Protein AF-A0A415EKB6-F1 (afdb_monomer_lite)

Foldseek 3Di:
DDPLLVVLLVLLQVVLVVCVVPVVPVDVVVLVCLVPDDDDDDDDDDDDVDDLVVLLVVLQSVLLVPADPLLNQLCCLQHNDPHRDDLVVSCVVVVHDSVVSVVSPVVSSNSSSVSSCVSSVD

Radius of gyration: 14.69 Å; chains: 1; bounding box: 34×28×42 Å

Structure (mmCIF, N/CA/C/O backbone):
data_AF-A0A415EKB6-F1
#
_entry.id   AF-A0A415EKB6-F1
#
loop_
_atom_site.group_PDB
_atom_site.id
_atom_site.type_symbol
_atom_site.label_atom_id
_atom_site.label_alt_id
_atom_site.label_comp_id
_atom_site.label_asym_id
_atom_site.label_entity_id
_atom_site.label_seq_id
_atom_site.pdbx_PDB_ins_code
_atom_site.Cartn_x
_atom_site.Cartn_y
_atom_site.Cartn_z
_atom_site.occupancy
_atom_site.B_iso_or_equiv
_atom_site.auth_seq_id
_atom_site.auth_comp_id
_atom_site.auth_asym_id
_atom_site.auth_atom_id
_atom_site.pdbx_PDB_model_num
ATOM 1 N N . MET A 1 1 ? 7.240 10.044 11.625 1.00 57.16 1 MET A N 1
ATOM 2 C CA . MET A 1 1 ? 7.098 9.184 10.424 1.00 57.16 1 MET A CA 1
ATOM 3 C C . MET A 1 1 ? 8.455 8.569 10.137 1.00 57.16 1 MET A C 1
ATOM 5 O O . MET A 1 1 ? 9.406 9.328 9.995 1.00 57.16 1 MET A O 1
ATOM 9 N N . THR A 1 2 ? 8.566 7.240 10.143 1.00 74.38 2 THR A N 1
ATOM 10 C CA . THR A 1 2 ? 9.854 6.543 9.982 1.00 74.38 2 THR A CA 1
ATOM 11 C C . THR A 1 2 ? 10.424 6.731 8.564 1.00 74.38 2 THR A C 1
ATOM 13 O O . THR A 1 2 ? 9.644 6.939 7.626 1.00 74.38 2 THR A O 1
ATOM 16 N N . PRO A 1 3 ? 11.758 6.666 8.377 1.00 78.44 3 PRO A N 1
ATOM 17 C CA . PRO A 1 3 ? 12.399 6.856 7.069 1.00 78.44 3 PRO A CA 1
ATOM 18 C C . PRO A 1 3 ? 11.849 5.926 5.977 1.00 78.44 3 PRO A C 1
ATOM 20 O O . PRO A 1 3 ? 11.564 6.378 4.872 1.00 78.44 3 PRO A O 1
ATOM 23 N N . LEU A 1 4 ? 11.584 4.663 6.323 1.00 76.81 4 LEU A N 1
ATOM 24 C CA . LEU A 1 4 ? 11.042 3.652 5.407 1.00 76.81 4 LEU A CA 1
ATOM 25 C C . LEU A 1 4 ? 9.648 4.024 4.880 1.00 76.81 4 LEU A C 1
ATOM 27 O O . LEU A 1 4 ? 9.383 3.955 3.686 1.00 76.81 4 LEU A O 1
ATOM 31 N N . ILE A 1 5 ? 8.752 4.499 5.750 1.00 78.44 5 ILE A N 1
ATOM 32 C CA . ILE A 1 5 ? 7.398 4.901 5.334 1.00 78.44 5 ILE A CA 1
ATOM 33 C C . ILE A 1 5 ? 7.456 6.117 4.394 1.00 78.44 5 ILE A C 1
ATOM 35 O O . ILE A 1 5 ? 6.655 6.232 3.465 1.00 78.44 5 ILE A O 1
ATOM 39 N N . ARG A 1 6 ? 8.415 7.028 4.610 1.00 79.69 6 ARG A N 1
ATOM 40 C CA . ARG A 1 6 ? 8.631 8.182 3.726 1.00 79.69 6 ARG A CA 1
ATOM 41 C C . ARG A 1 6 ? 9.098 7.743 2.338 1.00 79.69 6 ARG A C 1
ATOM 43 O O . ARG A 1 6 ? 8.622 8.282 1.344 1.00 79.69 6 ARG A O 1
ATOM 50 N N . GLU A 1 7 ? 10.000 6.775 2.272 1.00 81.75 7 GLU A N 1
ATOM 51 C CA . GLU A 1 7 ? 10.515 6.246 1.011 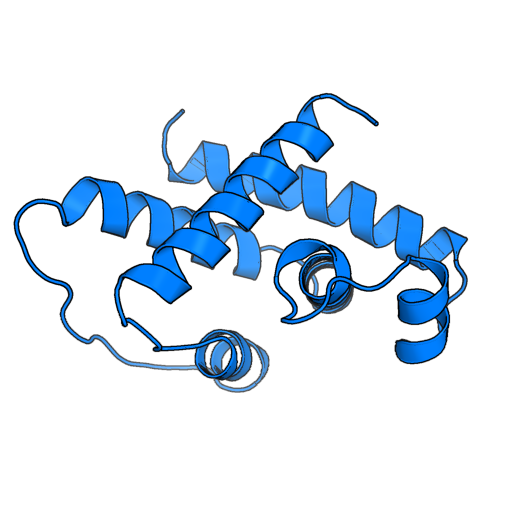1.00 81.75 7 GLU A CA 1
ATOM 52 C C . GLU A 1 7 ? 9.429 5.494 0.226 1.00 81.75 7 GLU A C 1
ATOM 54 O O . GLU A 1 7 ? 9.211 5.798 -0.945 1.00 81.75 7 GLU A O 1
ATOM 59 N N . ALA A 1 8 ? 8.652 4.629 0.892 1.00 76.00 8 ALA A N 1
ATOM 60 C CA . ALA A 1 8 ? 7.493 3.955 0.296 1.00 76.00 8 ALA A CA 1
ATOM 61 C C . ALA A 1 8 ? 6.501 4.958 -0.317 1.00 76.00 8 ALA A C 1
ATOM 63 O O . ALA A 1 8 ? 6.086 4.822 -1.469 1.00 76.00 8 ALA A O 1
ATOM 64 N N . LYS A 1 9 ? 6.175 6.022 0.433 1.00 81.75 9 LYS A N 1
ATOM 65 C CA . LYS A 1 9 ? 5.333 7.124 -0.052 1.00 81.75 9 LYS A CA 1
ATOM 66 C C . LYS A 1 9 ? 5.906 7.750 -1.325 1.00 81.75 9 LYS A C 1
ATOM 68 O O . LYS A 1 9 ? 5.147 8.014 -2.252 1.00 81.75 9 LYS A O 1
ATOM 73 N N . ASN A 1 10 ? 7.209 8.022 -1.370 1.00 79.38 10 ASN A N 1
ATOM 74 C CA . ASN A 1 10 ? 7.835 8.656 -2.531 1.00 79.38 10 ASN A CA 1
ATOM 75 C C . ASN A 1 10 ? 7.732 7.772 -3.780 1.00 79.38 10 ASN A C 1
ATOM 77 O O . ASN A 1 10 ? 7.348 8.273 -4.836 1.00 79.38 10 ASN A O 1
ATOM 81 N N . VAL A 1 11 ? 7.998 6.467 -3.647 1.00 80.88 11 VAL A N 1
ATOM 82 C CA . VAL A 1 11 ? 7.863 5.494 -4.746 1.00 80.88 11 VAL A CA 1
ATOM 83 C C . VAL A 1 11 ? 6.427 5.479 -5.281 1.00 80.88 11 VAL A C 1
ATOM 85 O O . VAL A 1 11 ? 6.208 5.685 -6.475 1.00 80.88 11 VAL A O 1
ATOM 88 N N . LEU A 1 12 ? 5.435 5.344 -4.395 1.00 80.31 12 LEU A N 1
ATOM 89 C CA . LEU A 1 12 ? 4.014 5.296 -4.765 1.00 80.31 12 LEU A CA 1
ATOM 90 C C . LEU A 1 12 ? 3.518 6.601 -5.412 1.00 80.31 12 LEU A C 1
ATOM 92 O O . LEU A 1 12 ? 2.782 6.577 -6.399 1.00 80.31 12 LEU A O 1
ATOM 96 N N . MET A 1 13 ? 3.937 7.757 -4.890 1.00 77.50 13 MET A N 1
ATOM 97 C CA . MET A 1 13 ? 3.563 9.062 -5.448 1.00 77.50 13 MET A CA 1
ATOM 98 C C . MET A 1 13 ? 4.190 9.305 -6.824 1.00 77.50 13 MET A C 1
ATOM 100 O O . MET A 1 13 ? 3.542 9.891 -7.694 1.00 77.50 13 MET A O 1
ATOM 104 N N . ASN A 1 14 ? 5.429 8.856 -7.034 1.00 70.75 14 ASN A N 1
ATOM 105 C CA . ASN A 1 14 ? 6.094 8.949 -8.330 1.00 70.75 14 ASN A CA 1
ATOM 106 C C . ASN A 1 14 ? 5.422 8.042 -9.361 1.00 70.75 14 ASN A C 1
ATOM 108 O O . ASN A 1 14 ? 5.132 8.504 -10.462 1.00 70.75 14 ASN A O 1
ATOM 112 N N . TYR A 1 15 ? 5.078 6.810 -8.983 1.00 74.06 15 TYR A N 1
ATOM 113 C CA . TYR A 1 15 ? 4.312 5.899 -9.834 1.00 74.06 15 TYR A CA 1
ATOM 114 C C . TYR A 1 15 ? 2.977 6.501 -10.270 1.00 74.06 15 TYR A C 1
ATOM 116 O O . TYR A 1 15 ? 2.682 6.575 -11.460 1.00 74.06 15 TYR A O 1
ATOM 124 N N . ARG A 1 16 ? 2.210 7.053 -9.325 1.00 71.69 16 ARG A N 1
ATOM 125 C CA . ARG A 1 16 ? 0.949 7.740 -9.625 1.00 71.69 16 ARG A CA 1
ATOM 126 C C . ARG A 1 16 ? 1.121 8.905 -10.610 1.00 71.69 16 ARG A C 1
ATOM 128 O O . ARG A 1 16 ? 0.249 9.138 -11.444 1.00 71.69 16 ARG A O 1
ATOM 135 N N . ARG A 1 17 ? 2.211 9.674 -10.501 1.00 65.25 17 ARG A N 1
ATOM 136 C CA . ARG A 1 17 ? 2.524 10.776 -11.430 1.00 65.25 17 ARG A CA 1
ATOM 137 C C . ARG A 1 17 ? 2.890 10.253 -12.819 1.00 65.25 17 ARG A C 1
ATOM 139 O O . ARG A 1 17 ? 2.358 10.762 -13.799 1.00 65.25 17 ARG A O 1
ATOM 146 N N . LEU A 1 18 ? 3.738 9.230 -12.889 1.00 60.72 18 LEU A N 1
ATOM 147 C CA . LEU A 1 18 ? 4.138 8.567 -14.133 1.00 60.72 18 LEU A CA 1
ATOM 148 C C . LEU A 1 18 ? 2.929 7.985 -14.878 1.00 60.72 18 LEU A C 1
ATOM 150 O O . LEU A 1 18 ? 2.771 8.245 -16.069 1.00 60.72 18 LEU A O 1
ATOM 154 N N . ALA A 1 19 ? 2.034 7.293 -14.169 1.00 62.56 19 ALA A N 1
ATOM 155 C CA . ALA A 1 19 ? 0.806 6.734 -14.736 1.00 62.56 19 ALA A CA 1
ATOM 156 C C . ALA A 1 19 ? -0.114 7.814 -15.338 1.00 62.56 19 ALA A C 1
ATOM 158 O O . ALA A 1 19 ? -0.730 7.609 -16.377 1.00 62.56 19 ALA A O 1
ATOM 159 N N . ARG A 1 20 ? -0.176 9.004 -14.723 1.00 61.47 20 ARG A N 1
ATOM 160 C CA . ARG A 1 20 ? -0.962 10.137 -15.245 1.00 61.47 20 ARG A CA 1
ATOM 161 C C . ARG A 1 20 ? -0.346 10.783 -16.484 1.00 61.47 20 ARG A C 1
ATOM 163 O O . ARG A 1 20 ? -1.078 11.159 -17.387 1.00 61.47 20 ARG A O 1
ATOM 170 N N . LEU A 1 21 ? 0.974 10.966 -16.493 1.00 47.19 21 LEU A N 1
ATOM 171 C CA . LEU A 1 21 ? 1.682 11.688 -17.557 1.00 47.19 21 LEU A CA 1
ATOM 172 C C . LEU A 1 21 ? 1.790 10.886 -18.852 1.00 47.19 21 LEU A C 1
ATOM 174 O O . LEU A 1 21 ? 1.794 11.464 -19.931 1.00 47.19 21 LEU A O 1
ATOM 178 N N . THR A 1 22 ? 1.910 9.567 -18.743 1.00 49.91 22 THR A N 1
ATOM 179 C CA . THR A 1 22 ? 2.192 8.710 -19.899 1.00 49.91 22 THR A CA 1
ATOM 180 C C . THR A 1 22 ? 0.951 8.343 -20.698 1.00 49.91 22 THR A C 1
ATOM 182 O O . THR A 1 22 ? 1.089 7.742 -21.756 1.00 49.91 22 THR A O 1
ATOM 185 N N . GLY A 1 23 ? -0.258 8.653 -20.214 1.00 45.22 23 GLY A N 1
ATOM 186 C CA . GLY A 1 23 ? -1.486 8.188 -20.863 1.00 45.22 23 GLY A CA 1
ATOM 187 C C . GLY A 1 23 ? -1.580 6.660 -20.954 1.00 45.22 23 GLY A C 1
ATOM 188 O O . GLY A 1 23 ? -2.540 6.155 -21.524 1.00 45.22 23 GLY A O 1
ATOM 189 N N . CYS A 1 24 ? -0.641 5.922 -20.340 1.00 48.19 24 CYS A N 1
ATOM 190 C CA . CYS A 1 24 ? -0.765 4.521 -19.967 1.00 48.19 24 CYS A CA 1
ATOM 191 C C . CYS A 1 24 ? -1.779 4.442 -18.822 1.00 48.19 24 CYS A C 1
ATOM 193 O O . CYS A 1 24 ? -1.479 4.036 -17.703 1.00 48.19 24 CYS A O 1
ATOM 195 N N . SER A 1 25 ? -2.992 4.903 -19.120 1.00 43.53 25 SER A N 1
ATOM 196 C CA . SER A 1 25 ? -4.204 4.847 -18.321 1.00 43.53 25 SER A CA 1
ATOM 197 C C . SER A 1 25 ? -4.784 3.434 -18.335 1.00 43.53 25 SER A C 1
ATOM 199 O O . SER A 1 25 ? -5.996 3.257 -18.396 1.00 43.53 25 SER A O 1
ATOM 201 N N . TYR A 1 26 ? -3.894 2.451 -18.298 1.00 45.47 26 TYR A N 1
ATOM 202 C CA . TYR A 1 26 ? -4.151 1.071 -17.949 1.00 45.47 26 TYR A CA 1
ATOM 203 C C . TYR A 1 26 ? -3.789 0.970 -16.465 1.00 45.47 26 TYR A C 1
ATOM 205 O O . TYR A 1 26 ? -2.772 1.483 -15.994 1.00 45.47 26 TYR A O 1
ATOM 213 N N . SER A 1 27 ? -4.823 0.660 -15.703 1.00 46.00 27 SER A N 1
ATOM 214 C CA . SER A 1 27 ? -5.429 1.589 -14.752 1.00 46.00 27 SER A CA 1
ATOM 215 C C . SER A 1 27 ? -5.554 0.934 -13.384 1.00 46.00 27 SER A C 1
ATOM 217 O O . SER A 1 27 ? -5.311 -0.257 -13.215 1.00 46.00 27 SER A O 1
ATOM 219 N N . LEU A 1 28 ? -5.980 1.688 -12.376 1.00 42.66 28 LEU A N 1
ATOM 220 C CA . LEU A 1 28 ? -6.38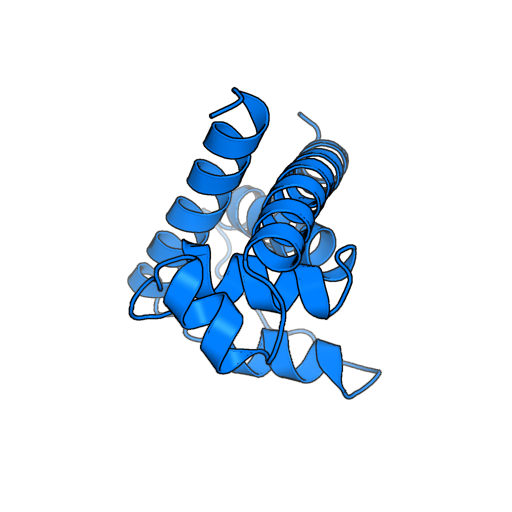9 1.076 -11.115 1.00 42.66 28 LEU A CA 1
ATOM 221 C C . LEU A 1 28 ? -7.419 -0.058 -11.304 1.00 42.66 28 LEU A C 1
ATOM 223 O O . LEU A 1 28 ? -7.396 -0.969 -10.488 1.00 42.66 28 LEU A O 1
ATOM 227 N N . ASP A 1 29 ? -8.206 -0.089 -12.391 1.00 39.81 29 ASP A N 1
ATOM 228 C CA . ASP A 1 29 ? -9.110 -1.209 -12.712 1.00 39.81 29 ASP A CA 1
ATOM 229 C C . ASP A 1 29 ? -8.375 -2.515 -13.095 1.00 39.81 29 ASP A C 1
ATOM 231 O O . ASP A 1 29 ? -8.903 -3.607 -12.899 1.00 39.81 29 ASP A O 1
ATOM 235 N N . GLU A 1 30 ? -7.125 -2.460 -13.565 1.00 42.62 30 GLU A N 1
ATOM 236 C CA . GLU A 1 30 ? -6.294 -3.660 -13.789 1.00 42.62 30 GLU A CA 1
ATOM 237 C C . GLU A 1 30 ? -5.582 -4.118 -12.517 1.00 42.62 30 GLU A C 1
ATOM 239 O O . GLU A 1 30 ? -5.414 -5.315 -12.289 1.00 42.62 30 GLU A O 1
ATOM 244 N N . ILE A 1 31 ? -5.245 -3.174 -11.634 1.00 45.34 31 ILE A N 1
ATOM 245 C CA . ILE A 1 31 ? -4.856 -3.488 -10.254 1.00 45.34 31 ILE A CA 1
ATOM 246 C C . ILE A 1 31 ? -6.039 -4.152 -9.510 1.00 45.34 31 ILE A C 1
ATOM 248 O O . ILE A 1 31 ? -5.808 -5.015 -8.665 1.00 45.34 31 ILE A O 1
ATOM 252 N N . TYR A 1 32 ? -7.287 -3.827 -9.878 1.00 37.62 32 TYR A N 1
ATOM 253 C CA . TYR A 1 32 ? -8.523 -4.482 -9.419 1.00 37.62 32 TYR A CA 1
ATOM 254 C C . TYR A 1 32 ? -8.783 -5.868 -10.051 1.00 37.62 32 TYR A C 1
ATOM 256 O O . TYR A 1 32 ? -9.305 -6.745 -9.365 1.00 37.62 32 TYR A O 1
ATOM 264 N N . ARG A 1 33 ? -8.381 -6.141 -11.304 1.00 39.34 33 ARG A N 1
ATOM 265 C CA . ARG A 1 33 ? -8.502 -7.498 -11.895 1.00 39.34 33 ARG A CA 1
ATOM 266 C C . ARG A 1 33 ? -7.652 -8.550 -11.173 1.00 39.34 33 ARG A C 1
ATOM 268 O O . ARG A 1 33 ? -8.091 -9.680 -10.994 1.00 39.34 33 ARG A O 1
ATOM 275 N N . VAL A 1 34 ? -6.479 -8.165 -10.671 1.00 38.16 34 VAL A N 1
ATOM 276 C CA . VAL A 1 34 ? -5.588 -9.049 -9.891 1.00 38.16 34 VAL A CA 1
ATOM 277 C C . VAL A 1 34 ? -6.149 -9.393 -8.499 1.00 38.16 34 VAL A C 1
ATOM 279 O O . VAL A 1 34 ? -5.706 -10.360 -7.881 1.00 38.16 34 VAL A O 1
ATOM 282 N N . THR A 1 35 ? -7.138 -8.648 -7.996 1.00 40.81 35 THR A N 1
ATOM 283 C CA . THR A 1 35 ? -7.798 -8.964 -6.719 1.00 40.81 35 THR A CA 1
ATOM 284 C C . THR A 1 35 ? -8.968 -9.946 -6.827 1.00 40.81 35 THR A C 1
ATOM 286 O O . THR A 1 35 ? -9.377 -10.446 -5.782 1.00 40.81 35 THR A O 1
ATOM 289 N N . GLU A 1 36 ? -9.464 -10.286 -8.027 1.00 30.95 36 GLU A N 1
ATOM 290 C CA . GLU A 1 36 ? -10.580 -11.244 -8.173 1.00 30.95 36 GLU A CA 1
ATOM 291 C C . GLU A 1 36 ? -10.404 -12.347 -9.231 1.00 30.95 36 GLU A C 1
ATOM 293 O O . GLU A 1 36 ? -11.002 -13.405 -9.049 1.00 30.95 36 GLU A O 1
ATOM 298 N N . GLU A 1 37 ? -9.556 -12.222 -10.262 1.00 31.34 37 GLU A N 1
ATOM 299 C CA . GLU A 1 37 ? -9.436 -13.283 -11.276 1.00 31.34 37 GLU A CA 1
ATOM 300 C C . GLU A 1 37 ? -7.984 -13.633 -11.620 1.00 31.34 37 GLU A C 1
ATOM 302 O O . GLU A 1 37 ? -7.199 -12.866 -12.174 1.00 31.34 37 GLU A O 1
ATOM 307 N N . SER A 1 38 ? -7.641 -14.873 -11.283 1.00 38.81 38 SER A N 1
ATOM 308 C CA . SER A 1 38 ? -6.582 -15.657 -11.901 1.00 38.81 38 SER A CA 1
ATOM 309 C C . SER A 1 38 ? -6.528 -15.484 -13.435 1.00 38.81 38 SER A C 1
ATOM 311 O O . SER A 1 38 ? -7.562 -15.599 -14.084 1.00 38.81 38 SER A O 1
ATOM 313 N N . PHE A 1 39 ? -5.307 -15.367 -13.981 1.00 35.03 39 PHE A N 1
ATOM 314 C CA . PHE A 1 39 ? -4.895 -15.513 -15.397 1.00 35.03 39 PHE A CA 1
ATOM 315 C C . PHE A 1 39 ? -5.012 -14.316 -16.388 1.00 35.03 39 PHE A C 1
ATOM 317 O O . PHE A 1 39 ? -6.091 -13.856 -16.728 1.00 35.03 39 PHE A O 1
ATOM 324 N N . MET A 1 40 ? -3.842 -13.996 -16.988 1.00 35.69 40 MET A N 1
ATOM 325 C CA . MET A 1 40 ? -3.578 -13.520 -18.374 1.00 35.69 40 MET A CA 1
ATOM 326 C C . MET A 1 40 ? -3.833 -12.039 -18.748 1.00 35.69 40 MET A C 1
ATOM 328 O O . MET A 1 40 ? -4.967 -11.592 -18.841 1.00 35.69 40 MET A O 1
ATOM 332 N N . SER A 1 41 ? -2.787 -11.300 -19.155 1.00 32.28 41 SER A N 1
ATOM 333 C CA . SER A 1 41 ? -2.367 -11.145 -20.573 1.00 32.28 41 SER A CA 1
ATOM 334 C C . SER A 1 41 ? -1.307 -10.035 -20.748 1.00 32.28 41 SER A C 1
ATOM 336 O O . SER A 1 41 ? -1.300 -9.049 -20.014 1.00 32.28 41 SER A O 1
ATOM 338 N N . GLU A 1 42 ? -0.403 -10.224 -21.713 1.00 43.31 42 GLU A N 1
ATOM 339 C CA . GLU A 1 42 ? 0.668 -9.301 -22.114 1.00 43.31 42 GLU A CA 1
ATOM 340 C C . GLU A 1 42 ? 0.155 -8.223 -23.084 1.00 43.31 42 GLU A C 1
ATOM 342 O O . GLU A 1 42 ? -0.477 -8.549 -24.088 1.00 43.31 42 GLU A O 1
ATOM 347 N N . ALA A 1 43 ? 0.507 -6.952 -22.854 1.00 33.66 43 ALA A N 1
ATOM 348 C CA . ALA A 1 43 ? 0.448 -5.922 -23.894 1.00 33.66 43 ALA A CA 1
ATOM 349 C C . ALA A 1 43 ? 1.493 -4.802 -23.684 1.00 33.66 43 ALA A C 1
ATOM 351 O O . ALA A 1 43 ? 1.391 -3.970 -22.790 1.00 33.66 43 ALA A O 1
ATOM 352 N N . THR A 1 44 ? 2.501 -4.839 -24.557 1.00 36.62 44 THR A N 1
ATOM 353 C CA . THR A 1 44 ? 3.274 -3.763 -25.218 1.00 36.62 44 THR A CA 1
ATOM 354 C C . THR A 1 44 ? 3.462 -2.395 -24.526 1.00 36.62 44 THR A C 1
ATOM 356 O O . THR A 1 44 ? 2.542 -1.584 -24.460 1.00 36.62 44 THR A O 1
ATOM 359 N N . VAL A 1 45 ? 4.717 -2.068 -24.166 1.00 39.94 45 VAL A N 1
ATOM 360 C CA . VAL A 1 45 ? 5.176 -0.744 -23.672 1.00 39.94 45 VAL A CA 1
ATOM 361 C C . VAL A 1 45 ? 6.281 -0.171 -24.601 1.00 39.94 45 VAL A C 1
ATOM 363 O O . VAL A 1 45 ? 7.097 -0.953 -25.095 1.00 39.94 45 VAL A O 1
ATOM 366 N N . PRO A 1 46 ? 6.353 1.158 -24.871 1.00 34.78 46 PRO A N 1
ATOM 367 C CA . PRO A 1 46 ? 7.301 1.763 -25.827 1.00 34.78 46 PRO A CA 1
ATOM 368 C C . PRO A 1 46 ? 8.788 1.633 -25.435 1.00 34.78 46 PRO A C 1
ATOM 370 O O . PRO A 1 46 ? 9.164 1.777 -24.273 1.00 34.78 46 PRO A O 1
ATOM 373 N N . GLN A 1 47 ? 9.651 1.418 -26.433 1.00 43.00 47 GLN A N 1
ATOM 374 C CA . GLN A 1 47 ? 10.902 0.653 -26.296 1.00 43.00 47 GLN A CA 1
ATOM 375 C C . GLN A 1 47 ? 12.221 1.378 -25.935 1.00 43.00 47 GLN A C 1
ATOM 377 O O . GLN A 1 47 ? 13.220 0.683 -25.831 1.00 43.00 47 GLN A O 1
ATOM 382 N N . PHE A 1 48 ? 12.315 2.694 -25.687 1.00 36.88 48 PHE A N 1
ATOM 383 C CA . PHE A 1 48 ? 13.658 3.316 -25.486 1.00 36.88 48 PHE A CA 1
ATOM 384 C C . PHE A 1 48 ? 13.875 4.182 -24.228 1.00 36.88 48 PHE A C 1
ATOM 386 O O . PHE A 1 48 ? 15.014 4.475 -23.882 1.00 36.88 48 PHE A O 1
ATOM 393 N N . ALA A 1 49 ? 12.826 4.467 -23.451 1.00 46.50 49 ALA A N 1
ATOM 394 C CA . ALA A 1 49 ? 12.921 4.774 -22.008 1.00 46.50 49 ALA A CA 1
ATOM 395 C C . ALA A 1 49 ? 12.426 3.579 -21.155 1.00 46.50 49 ALA A C 1
ATOM 397 O O . ALA A 1 49 ? 12.169 3.696 -19.954 1.00 46.50 49 ALA A O 1
ATOM 398 N N . GLY A 1 50 ? 12.229 2.444 -21.837 1.00 50.69 50 GLY A N 1
ATOM 399 C CA . GLY A 1 50 ? 11.263 1.408 -21.503 1.00 50.69 50 GLY A CA 1
ATOM 400 C C . GLY A 1 50 ? 11.729 0.426 -20.446 1.00 50.69 50 GLY A C 1
ATOM 401 O O . GLY A 1 50 ? 10.936 0.100 -19.586 1.00 50.69 50 GLY A O 1
ATOM 402 N N . GLU A 1 51 ? 12.988 -0.010 -20.430 1.00 56.03 51 GLU A N 1
ATOM 403 C CA . GLU A 1 51 ? 13.374 -1.148 -19.581 1.00 56.03 51 GLU A CA 1
ATOM 404 C C . GLU A 1 51 ? 13.473 -0.791 -18.090 1.00 56.03 51 GLU A C 1
ATOM 406 O O . GLU A 1 51 ? 12.880 -1.464 -17.254 1.00 56.03 51 GLU A O 1
ATOM 411 N N . HIS A 1 52 ? 14.135 0.315 -17.728 1.00 59.91 52 HIS A N 1
ATOM 412 C CA . HIS A 1 52 ? 14.162 0.780 -16.333 1.00 59.91 52 HIS A CA 1
ATOM 413 C C . HIS A 1 52 ? 12.777 1.201 -15.833 1.00 59.91 52 HIS A C 1
ATOM 415 O O . HIS A 1 52 ? 12.422 0.929 -14.685 1.00 59.91 52 HIS A O 1
ATO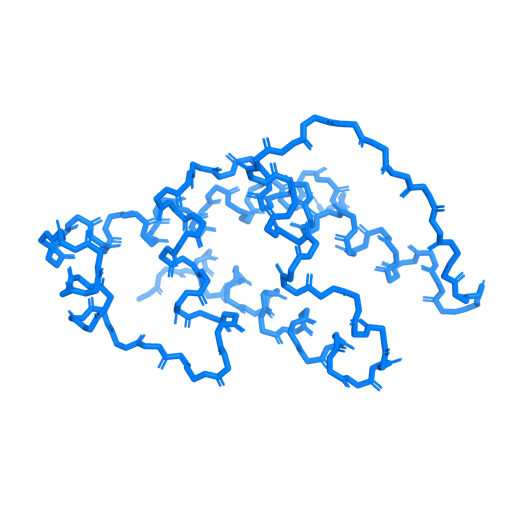M 421 N N . CYS A 1 53 ? 11.986 1.844 -16.696 1.00 61.78 53 CYS A N 1
ATOM 422 C CA . CYS A 1 53 ? 10.617 2.226 -16.371 1.00 61.78 53 CYS A CA 1
ATOM 423 C C . CYS A 1 53 ? 9.739 0.982 -16.161 1.00 61.78 53 CYS A C 1
ATOM 425 O O . CYS A 1 53 ? 9.063 0.884 -15.140 1.00 61.78 53 CYS A O 1
ATOM 427 N N . LEU A 1 54 ? 9.824 0.002 -17.063 1.00 67.75 54 LEU A N 1
ATOM 428 C CA . LEU A 1 54 ? 9.103 -1.268 -17.002 1.00 67.75 54 LEU A CA 1
ATOM 429 C C . LEU A 1 54 ? 9.527 -2.085 -15.781 1.00 67.75 54 LEU A C 1
ATOM 431 O O . LEU A 1 54 ? 8.671 -2.545 -15.037 1.00 67.75 54 LEU A O 1
ATOM 435 N N . ASN A 1 55 ? 10.824 -2.195 -15.496 1.00 69.69 55 ASN A N 1
ATOM 436 C CA . ASN A 1 55 ? 11.328 -2.888 -14.308 1.00 69.69 55 ASN A CA 1
ATOM 437 C C . ASN A 1 55 ? 10.855 -2.217 -13.013 1.00 69.69 55 ASN A C 1
ATOM 439 O O . ASN A 1 55 ? 10.491 -2.901 -12.058 1.00 69.69 55 ASN A O 1
ATOM 443 N N . CYS A 1 56 ? 10.808 -0.882 -12.977 1.00 70.31 56 CYS A N 1
ATOM 444 C CA . CYS A 1 56 ? 10.264 -0.139 -11.841 1.00 70.31 56 CYS A CA 1
ATOM 445 C C . CYS A 1 56 ? 8.760 -0.397 -11.685 1.00 70.31 56 CYS A C 1
ATOM 447 O O . CYS A 1 56 ? 8.295 -0.694 -10.586 1.00 70.31 56 CYS A O 1
ATOM 449 N N . GLN A 1 57 ? 8.003 -0.355 -12.784 1.00 72.00 57 GLN A N 1
ATOM 450 C CA . GLN A 1 57 ? 6.573 -0.661 -12.793 1.00 72.00 57 GLN A CA 1
ATOM 451 C C . GLN A 1 57 ? 6.295 -2.096 -12.327 1.00 72.00 57 GLN A C 1
ATOM 453 O O . GLN A 1 57 ? 5.481 -2.288 -11.427 1.00 72.00 57 GLN A O 1
ATOM 458 N N . LEU A 1 58 ? 7.009 -3.090 -12.861 1.00 73.88 58 LEU A N 1
ATOM 459 C CA . LEU A 1 58 ? 6.894 -4.495 -12.465 1.00 73.88 58 LEU A CA 1
ATOM 460 C C . LEU A 1 58 ? 7.253 -4.696 -10.989 1.00 73.88 58 LEU A C 1
ATOM 462 O O . LEU A 1 58 ? 6.530 -5.387 -10.268 1.00 73.88 58 LEU A O 1
ATOM 466 N N . ALA A 1 59 ? 8.318 -4.054 -10.499 1.00 78.94 59 ALA A N 1
ATOM 467 C CA . ALA A 1 59 ? 8.687 -4.109 -9.087 1.00 78.94 59 ALA A CA 1
ATOM 468 C C . ALA A 1 59 ? 7.586 -3.526 -8.186 1.00 78.94 59 ALA A C 1
ATOM 470 O O . ALA A 1 59 ? 7.283 -4.110 -7.148 1.00 78.94 59 ALA A O 1
ATOM 471 N N . ILE A 1 60 ? 6.952 -2.420 -8.593 1.00 81.56 60 ILE A N 1
ATOM 472 C CA . ILE A 1 60 ? 5.836 -1.797 -7.864 1.00 81.56 60 ILE A 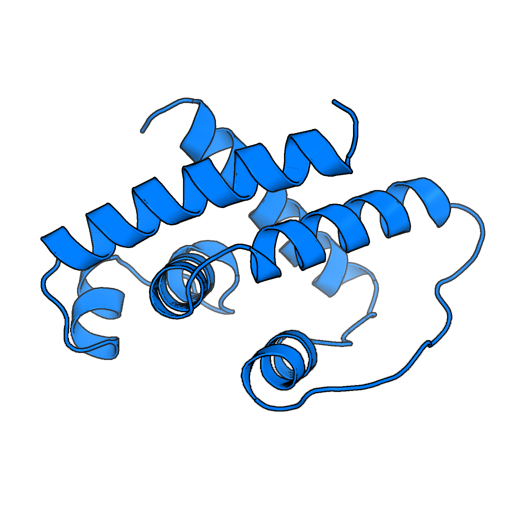CA 1
ATOM 473 C C . ILE A 1 60 ? 4.593 -2.686 -7.876 1.00 81.56 60 ILE A C 1
ATOM 475 O O . ILE A 1 60 ? 4.004 -2.895 -6.818 1.00 81.56 60 ILE A O 1
ATOM 479 N N . ILE A 1 61 ? 4.211 -3.234 -9.034 1.00 79.44 61 ILE A N 1
ATOM 480 C CA . ILE A 1 61 ? 3.051 -4.130 -9.166 1.00 79.44 61 ILE A CA 1
ATOM 481 C C . ILE A 1 61 ? 3.249 -5.372 -8.301 1.00 79.44 61 ILE A C 1
ATOM 483 O O . ILE A 1 61 ? 2.367 -5.749 -7.535 1.00 79.44 61 ILE A O 1
ATOM 487 N N . THR A 1 62 ? 4.427 -5.982 -8.355 1.00 80.12 62 THR A N 1
ATOM 488 C CA . THR A 1 62 ? 4.655 -7.203 -7.582 1.00 80.12 62 THR A CA 1
ATOM 489 C C . THR A 1 62 ? 4.757 -6.908 -6.080 1.00 80.12 62 THR A C 1
ATOM 491 O O . THR A 1 62 ? 4.242 -7.665 -5.259 1.00 80.12 62 THR A O 1
ATOM 494 N N . ALA A 1 63 ? 5.353 -5.773 -5.693 1.00 85.25 63 ALA A N 1
ATOM 495 C CA . ALA A 1 63 ? 5.358 -5.326 -4.300 1.00 85.25 63 ALA A CA 1
ATOM 496 C C . ALA A 1 63 ? 3.952 -5.007 -3.780 1.00 85.25 63 ALA A C 1
ATOM 498 O O . ALA A 1 63 ? 3.661 -5.241 -2.609 1.00 85.25 63 ALA A O 1
ATOM 499 N N . TRP A 1 64 ? 3.073 -4.507 -4.649 1.00 86.31 64 TRP A N 1
ATOM 500 C CA . TRP A 1 64 ? 1.660 -4.306 -4.356 1.00 86.31 64 TRP A CA 1
ATOM 501 C C . TRP A 1 64 ? 0.925 -5.633 -4.139 1.00 86.31 64 TRP A C 1
ATOM 503 O O . TRP A 1 64 ? 0.182 -5.774 -3.169 1.00 86.31 64 TRP A O 1
ATOM 513 N N . GLN A 1 65 ? 1.167 -6.625 -4.998 1.00 83.94 65 GLN A N 1
ATOM 514 C CA . GLN A 1 65 ? 0.565 -7.962 -4.908 1.00 83.94 65 GLN A CA 1
ATOM 515 C C . GLN A 1 65 ? 0.970 -8.730 -3.640 1.00 83.94 65 GLN A C 1
ATOM 517 O O . GLN A 1 65 ? 0.207 -9.558 -3.158 1.00 83.94 65 GLN A O 1
ATOM 522 N N . ALA A 1 66 ? 2.138 -8.436 -3.066 1.00 86.88 66 ALA A N 1
ATOM 523 C CA . ALA A 1 66 ? 2.598 -9.044 -1.815 1.00 86.88 66 ALA A CA 1
ATOM 524 C C . ALA A 1 66 ? 1.866 -8.526 -0.556 1.00 86.88 66 ALA A C 1
ATOM 526 O O . ALA A 1 66 ? 2.039 -9.065 0.542 1.00 86.88 66 ALA A O 1
ATOM 527 N N . LEU A 1 67 ? 1.077 -7.457 -0.681 1.00 85.50 67 LEU A N 1
ATOM 528 C CA . LEU A 1 67 ? 0.290 -6.898 0.413 1.00 85.50 67 LEU A CA 1
ATOM 529 C C . LEU A 1 67 ? -1.032 -7.652 0.583 1.00 85.50 67 LEU A C 1
ATOM 531 O O . LEU A 1 67 ? -1.648 -8.089 -0.384 1.00 85.50 67 LEU A O 1
ATOM 535 N N . SER A 1 68 ? -1.526 -7.738 1.817 1.00 88.38 68 SER A N 1
ATOM 536 C CA . SER A 1 68 ? -2.894 -8.203 2.060 1.00 88.38 68 SER A CA 1
ATOM 537 C C . SER A 1 68 ? -3.923 -7.215 1.500 1.00 88.38 68 SER A C 1
ATOM 539 O O . SER A 1 68 ? -3.665 -6.013 1.438 1.00 88.38 68 SER A O 1
ATOM 541 N N . SER A 1 69 ? -5.136 -7.690 1.195 1.00 84.62 69 SER A N 1
ATOM 542 C CA . SER A 1 69 ? -6.230 -6.832 0.700 1.00 84.62 69 SER A CA 1
ATOM 543 C C . SER A 1 69 ? -6.478 -5.603 1.594 1.00 84.62 69 SER A C 1
ATOM 545 O O . SER A 1 69 ? -6.681 -4.493 1.105 1.00 84.62 69 SER A O 1
ATOM 547 N N . LYS A 1 70 ? -6.363 -5.756 2.922 1.00 90.50 70 LYS A N 1
ATOM 548 C CA . LYS A 1 70 ? -6.520 -4.643 3.876 1.00 90.50 70 LYS A CA 1
ATOM 549 C C . LYS A 1 70 ? -5.397 -3.612 3.743 1.00 90.50 70 LYS A C 1
ATOM 551 O O . LYS A 1 70 ? -5.658 -2.414 3.748 1.00 90.50 70 LYS A O 1
ATOM 556 N N . GLU A 1 71 ? -4.153 -4.067 3.615 1.00 88.88 71 GLU A N 1
ATOM 557 C CA . GLU A 1 71 ? -2.994 -3.191 3.415 1.00 88.88 71 GLU A CA 1
ATOM 558 C C . GLU A 1 71 ? -3.077 -2.464 2.067 1.00 88.88 71 GLU A C 1
ATOM 560 O O . GLU A 1 71 ? -2.856 -1.254 2.021 1.00 88.88 71 GLU A O 1
ATOM 565 N N . GLN A 1 72 ? -3.462 -3.168 0.998 1.00 85.81 72 GLN A N 1
ATOM 566 C CA . GLN A 1 72 ? -3.673 -2.590 -0.332 1.00 85.81 72 GLN A CA 1
ATOM 567 C C . GLN A 1 72 ? -4.714 -1.473 -0.290 1.00 85.81 72 GLN A C 1
ATOM 569 O O . GLN A 1 72 ? -4.423 -0.355 -0.704 1.00 85.81 72 GLN A O 1
ATOM 574 N N . GLN A 1 73 ? -5.898 -1.726 0.274 1.00 85.19 73 GLN A N 1
ATOM 575 C CA . GLN A 1 73 ? -6.954 -0.715 0.377 1.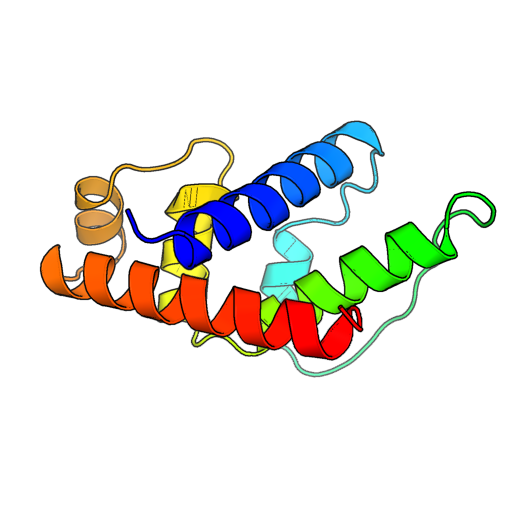00 85.19 73 GLN A CA 1
ATOM 576 C C . GLN A 1 73 ? -6.492 0.518 1.164 1.00 85.19 73 GLN A C 1
ATOM 578 O O . GLN A 1 73 ? -6.666 1.651 0.712 1.00 85.19 73 GLN A O 1
ATOM 583 N N . VAL A 1 74 ? -5.828 0.318 2.307 1.00 91.75 74 VAL A N 1
ATOM 584 C CA . VAL A 1 74 ? -5.320 1.434 3.114 1.00 91.75 74 VAL A CA 1
ATOM 585 C C . VAL A 1 74 ? -4.263 2.236 2.354 1.00 91.75 74 VAL A C 1
ATOM 587 O O . VAL A 1 74 ? -4.336 3.466 2.328 1.00 91.75 74 VAL A O 1
ATOM 590 N N . ILE A 1 75 ? -3.294 1.589 1.701 1.00 90.31 75 ILE A N 1
ATOM 591 C CA . ILE A 1 75 ? -2.269 2.290 0.910 1.00 90.31 75 ILE A CA 1
ATOM 592 C C . ILE A 1 75 ? -2.889 2.985 -0.302 1.00 90.31 75 ILE A C 1
ATOM 594 O O . ILE A 1 75 ? -2.503 4.117 -0.613 1.00 90.31 75 ILE A O 1
ATOM 598 N N . PHE A 1 76 ? -3.880 2.360 -0.937 1.00 85.50 76 PHE A N 1
ATOM 599 C CA . PHE A 1 76 ? -4.611 2.934 -2.055 1.00 85.50 76 PHE A CA 1
ATOM 600 C C . PHE A 1 76 ? -5.240 4.266 -1.651 1.00 85.50 76 PHE A C 1
ATOM 602 O O . PHE A 1 76 ? -4.869 5.306 -2.198 1.00 85.50 76 PHE A O 1
ATOM 609 N N . TYR A 1 77 ? -6.107 4.257 -0.636 1.00 85.38 77 TYR A N 1
ATOM 610 C CA . TYR A 1 77 ? -6.774 5.470 -0.164 1.00 85.38 77 TYR A CA 1
ATOM 611 C C . TYR A 1 77 ? -5.791 6.510 0.383 1.00 85.38 77 TYR A C 1
ATOM 613 O O . TYR A 1 77 ? -6.037 7.708 0.268 1.00 85.38 77 TYR A O 1
ATOM 621 N N . THR A 1 78 ? -4.650 6.081 0.930 1.00 88.69 78 THR A N 1
ATOM 622 C CA . THR A 1 78 ? -3.647 7.002 1.482 1.00 88.69 78 THR A CA 1
ATOM 623 C C . THR A 1 78 ? -2.816 7.712 0.407 1.00 88.69 78 THR A C 1
ATOM 625 O O . THR A 1 78 ? -2.427 8.863 0.607 1.00 88.69 78 THR A O 1
ATOM 628 N N . TYR A 1 79 ? -2.467 7.042 -0.697 1.00 83.69 79 TYR A N 1
ATOM 629 C CA . TYR A 1 79 ? -1.429 7.536 -1.616 1.00 83.69 79 TYR A CA 1
ATOM 630 C C . TYR A 1 79 ? -1.842 7.538 -3.090 1.00 83.69 79 TYR A C 1
ATOM 632 O O . TYR A 1 79 ? -1.495 8.464 -3.832 1.00 83.69 79 TYR A O 1
ATOM 640 N N . LEU A 1 80 ? -2.573 6.517 -3.531 1.00 76.94 80 LEU A N 1
ATOM 641 C CA . LEU A 1 80 ? -2.839 6.277 -4.951 1.00 76.94 80 LEU A CA 1
ATOM 642 C C . LEU A 1 80 ? -4.196 6.826 -5.408 1.00 76.94 80 LEU A C 1
ATOM 644 O O . LEU A 1 80 ? -4.321 7.243 -6.560 1.00 76.94 80 LEU A O 1
ATOM 648 N N . GLY A 1 81 ? -5.176 6.897 -4.505 1.00 71.00 81 GLY A N 1
ATOM 649 C CA . GLY A 1 81 ? -6.521 7.397 -4.777 1.00 71.00 81 GLY A CA 1
ATOM 650 C C . GLY A 1 81 ? -6.518 8.824 -5.322 1.00 71.00 81 GLY A C 1
ATOM 651 O O . GLY A 1 81 ? -5.687 9.648 -4.927 1.00 71.00 81 GLY A O 1
ATOM 652 N N . LYS A 1 82 ? -7.450 9.128 -6.241 1.00 72.50 82 LYS A N 1
ATOM 653 C CA . LYS A 1 82 ? -7.566 10.440 -6.911 1.00 72.50 82 LYS A CA 1
ATOM 654 C C . LYS A 1 82 ? -7.530 11.594 -5.906 1.00 72.50 82 LYS A C 1
ATOM 656 O O . LYS A 1 82 ? -6.803 12.561 -6.137 1.00 72.50 82 LYS A O 1
ATOM 661 N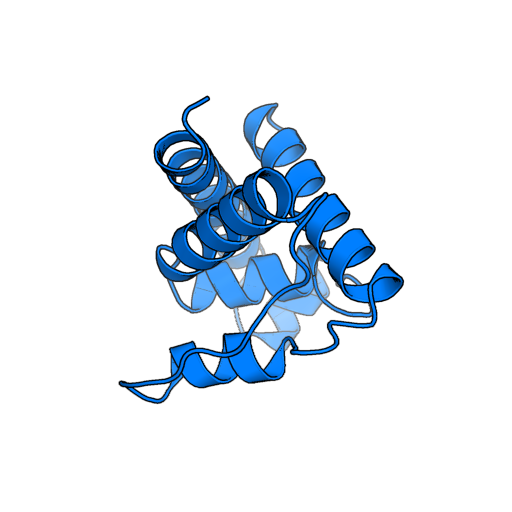 N . GLU A 1 83 ? -8.186 11.410 -4.772 1.00 78.00 83 GLU A N 1
ATOM 662 C CA . GLU A 1 83 ? -8.126 12.277 -3.604 1.00 78.00 83 GLU A CA 1
ATOM 663 C C . GLU A 1 83 ? -7.650 11.437 -2.413 1.00 78.00 83 GLU A C 1
ATOM 665 O O . GLU A 1 83 ? -8.364 10.527 -1.989 1.00 78.00 83 GLU A O 1
ATOM 670 N N . PRO A 1 84 ? -6.415 11.654 -1.923 1.00 80.31 84 PRO A N 1
ATOM 671 C CA . PRO A 1 84 ? -5.924 10.971 -0.735 1.00 80.31 84 PRO A CA 1
ATOM 672 C C . PRO A 1 84 ? -6.820 11.242 0.473 1.00 80.31 84 PRO A C 1
ATOM 674 O O . PRO A 1 84 ? -7.078 12.398 0.804 1.00 80.31 84 PRO A O 1
ATOM 677 N N . MET A 1 85 ? -7.241 10.178 1.149 1.00 87.75 85 MET A N 1
ATOM 678 C CA . MET A 1 85 ? -8.098 10.254 2.329 1.00 87.75 85 MET A CA 1
ATOM 679 C C . MET A 1 85 ? -7.272 10.365 3.615 1.00 87.75 85 MET A C 1
ATOM 681 O O . MET A 1 85 ? -6.158 9.836 3.735 1.00 87.75 85 MET A O 1
ATOM 685 N N . ARG A 1 86 ? -7.837 11.037 4.618 1.00 93.62 86 ARG A N 1
ATOM 686 C CA . ARG A 1 86 ? -7.326 11.054 5.993 1.00 93.62 86 ARG A CA 1
ATOM 687 C C . ARG A 1 86 ? -7.577 9.699 6.651 1.00 93.62 86 ARG A C 1
ATOM 689 O O . ARG A 1 86 ? -8.501 8.980 6.300 1.00 93.62 86 ARG A O 1
ATOM 696 N N . MET A 1 87 ? -6.773 9.350 7.657 1.00 94.06 87 MET A N 1
ATOM 697 C CA . MET A 1 87 ? -6.860 8.021 8.291 1.00 94.06 87 MET A CA 1
ATOM 698 C C . MET A 1 87 ? -8.226 7.746 8.926 1.00 94.06 87 MET A C 1
ATOM 700 O O . MET A 1 87 ? -8.672 6.605 8.908 1.00 94.06 87 MET A O 1
ATOM 704 N N . ILE A 1 88 ? -8.889 8.783 9.444 1.00 96.19 88 ILE A N 1
ATOM 705 C CA . ILE A 1 88 ? -10.235 8.668 10.012 1.00 96.19 88 ILE A CA 1
ATOM 706 C C . ILE A 1 88 ? -11.287 8.353 8.940 1.00 96.19 88 ILE A C 1
ATOM 708 O O . ILE A 1 88 ? -12.110 7.474 9.141 1.00 96.19 88 ILE A O 1
ATOM 712 N N . GLU A 1 89 ? -11.178 8.963 7.759 1.00 95.12 89 GLU A N 1
ATOM 713 C CA . GLU A 1 89 ? -12.083 8.718 6.628 1.00 95.12 89 GLU A CA 1
ATOM 714 C C . GLU A 1 89 ? -11.892 7.300 6.074 1.00 95.12 89 GLU A C 1
ATOM 716 O O . GLU A 1 89 ? -12.853 6.632 5.711 1.00 95.12 89 GLU A O 1
ATOM 721 N N . ILE A 1 90 ? -10.649 6.807 6.048 1.00 93.00 90 ILE A N 1
ATOM 722 C CA . ILE A 1 90 ? -10.353 5.417 5.670 1.00 93.00 90 ILE A CA 1
ATOM 723 C C . ILE A 1 90 ? -10.932 4.443 6.703 1.00 93.00 90 ILE A C 1
ATOM 725 O O . ILE A 1 90 ? -11.479 3.410 6.325 1.00 93.00 90 ILE A O 1
ATOM 729 N N . ALA A 1 91 ? -10.814 4.765 7.994 1.00 95.56 91 ALA A N 1
ATOM 730 C CA . ALA A 1 91 ? -11.350 3.958 9.087 1.00 95.56 91 ALA A CA 1
ATOM 731 C C . ALA A 1 91 ? -12.874 3.823 8.993 1.00 95.56 91 ALA A C 1
ATOM 733 O O . ALA A 1 91 ? -13.383 2.706 9.032 1.00 95.56 91 ALA A O 1
ATOM 734 N N . GLU A 1 92 ? -13.570 4.938 8.766 1.00 95.62 92 GLU A N 1
ATOM 735 C CA . GLU A 1 92 ? -15.015 4.968 8.517 1.00 95.62 92 GLU A CA 1
ATOM 736 C C . GLU A 1 92 ? -15.385 4.189 7.249 1.00 95.62 92 GLU A C 1
ATOM 738 O O . GLU A 1 92 ? -16.277 3.347 7.272 1.00 95.62 92 GLU A O 1
ATOM 743 N N . LYS A 1 93 ? -14.667 4.413 6.142 1.00 92.56 93 LYS A N 1
ATOM 744 C CA . LYS A 1 93 ? -14.959 3.776 4.850 1.00 92.56 93 LYS A CA 1
ATOM 745 C C . LYS A 1 93 ? -14.774 2.259 4.862 1.00 92.56 93 LYS A C 1
ATOM 747 O O . LYS A 1 93 ? -15.480 1.562 4.140 1.00 92.56 93 LYS A O 1
ATOM 752 N N . MET A 1 94 ? -13.792 1.761 5.608 1.00 90.56 94 MET A N 1
ATOM 753 C CA . MET A 1 94 ? -13.469 0.334 5.666 1.00 90.56 94 MET A CA 1
ATOM 754 C C . MET A 1 94 ? -14.126 -0.391 6.849 1.00 90.56 94 MET A C 1
ATOM 756 O O . MET A 1 94 ? -13.937 -1.599 6.963 1.00 90.56 94 MET A O 1
ATOM 760 N N . ASP A 1 95 ? -14.848 0.321 7.718 1.00 94.62 95 ASP A N 1
ATOM 761 C CA . ASP A 1 95 ? -15.422 -0.197 8.967 1.00 94.62 95 ASP A CA 1
ATOM 762 C C . ASP A 1 95 ? -14.370 -0.841 9.899 1.00 94.62 95 ASP A C 1
ATOM 764 O O . ASP A 1 95 ? -14.455 -1.991 10.330 1.00 94.62 95 ASP A O 1
ATOM 768 N N . TYR A 1 96 ? -13.305 -0.086 10.192 1.00 95.44 96 TYR A N 1
ATOM 769 C CA . TYR A 1 96 ? -12.257 -0.483 11.138 1.00 95.44 96 TYR A CA 1
ATOM 770 C C . TYR A 1 96 ? -11.942 0.636 12.126 1.00 95.44 96 TYR A C 1
ATOM 772 O O . TYR A 1 96 ? -12.116 1.817 11.853 1.00 95.44 96 TYR A O 1
ATOM 780 N N . SER A 1 97 ? -11.352 0.276 13.270 1.00 97.50 97 SER A N 1
ATOM 781 C CA . SER A 1 97 ? -10.793 1.277 14.183 1.00 97.50 97 SER A CA 1
ATOM 782 C C . SER A 1 97 ? -9.625 2.044 13.544 1.00 97.50 97 SER A C 1
ATOM 784 O O . SER A 1 97 ? -8.825 1.469 12.796 1.00 97.50 97 SER A O 1
ATOM 786 N N . LEU A 1 98 ? -9.449 3.312 13.932 1.00 97.06 98 LEU A N 1
ATOM 787 C CA . LEU A 1 98 ? -8.310 4.135 13.509 1.00 97.06 98 LEU A CA 1
ATOM 788 C C . LEU A 1 98 ? -6.964 3.438 13.775 1.00 97.06 98 LEU A C 1
ATOM 790 O O . LEU A 1 98 ? -6.100 3.395 12.902 1.00 97.06 98 LEU A O 1
ATOM 794 N N . LYS A 1 99 ? -6.819 2.805 14.947 1.00 96.56 99 LYS A N 1
ATOM 795 C CA . LYS A 1 99 ? -5.609 2.063 15.333 1.00 96.56 99 LYS A CA 1
ATOM 796 C C . LYS A 1 99 ? -5.315 0.895 14.384 1.00 96.56 99 LYS A C 1
ATOM 798 O O . LYS A 1 99 ? -4.154 0.616 14.085 1.00 96.56 99 LYS A O 1
ATOM 803 N N . SER A 1 100 ? -6.352 0.213 13.896 1.00 97.00 100 SER A N 1
ATOM 804 C CA . SER A 1 100 ? -6.206 -0.859 12.904 1.00 97.00 100 SER A CA 1
ATOM 805 C C . SER A 1 100 ? -5.721 -0.309 11.564 1.00 97.00 100 SER A C 1
ATOM 807 O O . SER A 1 100 ? -4.780 -0.857 10.996 1.00 97.00 100 SER A O 1
ATOM 809 N N . ILE A 1 101 ? -6.296 0.802 11.092 1.00 97.50 101 ILE A N 1
ATOM 810 C CA . ILE A 1 101 ? -5.873 1.459 9.846 1.00 97.50 101 ILE A CA 1
ATOM 811 C C . ILE A 1 101 ? -4.423 1.938 9.928 1.00 97.50 101 ILE A C 1
ATOM 813 O O . ILE A 1 101 ? -3.642 1.696 9.008 1.00 97.50 101 ILE A O 1
ATOM 817 N N . GLU A 1 102 ? -4.024 2.563 11.036 1.00 95.56 102 GLU A N 1
ATOM 818 C CA . GLU A 1 102 ? -2.637 2.988 11.255 1.00 95.56 102 GLU A CA 1
ATOM 819 C C . GLU A 1 102 ? -1.668 1.804 11.218 1.00 95.56 102 GLU A C 1
ATOM 821 O O . GLU A 1 102 ? -0.607 1.885 10.589 1.00 95.56 102 GLU A O 1
ATOM 826 N N . LYS A 1 103 ? -2.055 0.682 11.836 1.00 96.44 103 LYS A N 1
ATOM 827 C CA . LYS A 1 103 ? -1.284 -0.561 11.797 1.00 96.44 103 LYS A CA 1
ATOM 828 C C . LYS A 1 103 ? -1.159 -1.094 10.369 1.00 96.44 103 LYS A C 1
ATOM 830 O O . LYS A 1 103 ? -0.038 -1.354 9.938 1.00 96.44 103 LYS A O 1
ATOM 835 N N . PHE A 1 104 ? -2.261 -1.209 9.626 1.00 95.31 104 PHE A N 1
ATOM 836 C CA . PHE A 1 104 ? -2.245 -1.682 8.235 1.00 95.31 104 PHE A CA 1
ATOM 837 C C . PHE A 1 104 ? -1.412 -0.770 7.336 1.00 95.31 104 PHE A C 1
ATOM 839 O O . PHE A 1 104 ? -0.610 -1.253 6.543 1.00 95.31 104 PHE A O 1
ATOM 846 N N . LYS A 1 105 ? -1.517 0.550 7.505 1.00 95.00 105 LYS A N 1
ATOM 847 C CA . LYS A 1 105 ? -0.698 1.513 6.766 1.00 95.00 105 LYS A CA 1
ATOM 848 C C . LYS A 1 105 ? 0.788 1.327 7.041 1.00 95.00 105 LYS A C 1
ATOM 850 O O . LYS A 1 105 ? 1.583 1.318 6.103 1.00 95.00 105 LYS A O 1
ATOM 855 N N . ALA A 1 106 ? 1.176 1.221 8.312 1.00 94.81 106 ALA A N 1
ATOM 856 C CA . ALA A 1 106 ? 2.575 1.069 8.694 1.00 94.81 106 ALA A CA 1
ATOM 857 C C . ALA A 1 106 ? 3.148 -0.261 8.185 1.00 94.81 106 ALA A C 1
ATOM 859 O O . ALA A 1 106 ? 4.191 -0.262 7.531 1.00 94.81 106 ALA A O 1
ATOM 860 N N . GLN A 1 107 ? 2.449 -1.370 8.441 1.00 94.88 107 GLN A N 1
ATOM 861 C CA . GLN A 1 107 ? 2.858 -2.711 8.013 1.00 94.88 107 GLN A CA 1
ATOM 862 C C . GLN A 1 107 ? 2.921 -2.816 6.490 1.00 94.88 107 GLN A C 1
ATOM 864 O O . GLN A 1 107 ? 3.967 -3.179 5.953 1.00 94.88 107 GLN A O 1
ATOM 869 N N . GLY A 1 108 ? 1.865 -2.377 5.804 1.00 93.19 108 GLY A N 1
ATOM 870 C CA . GLY A 1 108 ? 1.810 -2.367 4.351 1.00 93.19 108 GLY A CA 1
ATOM 871 C C . GLY A 1 108 ? 2.925 -1.523 3.740 1.00 93.19 108 GLY A C 1
ATOM 872 O O . GLY A 1 108 ? 3.566 -1.959 2.795 1.00 93.19 108 GLY A O 1
ATOM 873 N N . SER A 1 109 ? 3.213 -0.335 4.289 1.00 92.62 109 SER A N 1
ATOM 874 C CA . SER A 1 109 ? 4.249 0.549 3.728 1.00 92.62 109 SER A CA 1
ATOM 875 C C . SER A 1 109 ? 5.647 -0.054 3.873 1.00 92.62 109 SER A C 1
ATOM 877 O O . SER A 1 109 ? 6.467 0.060 2.964 1.00 92.62 109 SER A O 1
ATOM 879 N N . MET A 1 110 ? 5.925 -0.702 5.010 1.00 93.00 110 MET A N 1
ATOM 880 C CA . MET A 1 110 ? 7.201 -1.384 5.239 1.00 93.00 110 MET A CA 1
ATOM 881 C C . MET A 1 110 ? 7.348 -2.611 4.340 1.00 93.00 110 MET A C 1
ATOM 883 O O . MET A 1 110 ? 8.389 -2.775 3.706 1.00 93.00 110 MET A O 1
ATOM 887 N N . ARG A 1 111 ? 6.302 -3.442 4.250 1.00 92.06 111 ARG A N 1
ATOM 888 C CA . ARG A 1 111 ? 6.297 -4.638 3.401 1.00 92.06 111 ARG A CA 1
ATOM 889 C C . ARG A 1 111 ? 6.424 -4.264 1.927 1.00 92.06 111 ARG A C 1
ATOM 891 O O . ARG A 1 111 ? 7.303 -4.793 1.260 1.00 92.06 111 ARG A O 1
ATOM 898 N N . PHE A 1 112 ? 5.648 -3.286 1.460 1.00 92.06 112 PHE A N 1
ATOM 899 C CA . PHE A 1 112 ? 5.739 -2.759 0.098 1.00 92.06 112 PHE A CA 1
ATOM 900 C C . PHE A 1 112 ? 7.168 -2.330 -0.241 1.00 92.06 112 PHE A C 1
ATOM 902 O O . PHE A 1 112 ? 7.708 -2.739 -1.262 1.00 92.06 112 PHE A O 1
ATOM 909 N N . LEU A 1 113 ? 7.807 -1.530 0.619 1.00 90.69 113 LEU A N 1
ATOM 910 C CA . LEU A 1 113 ? 9.160 -1.052 0.344 1.00 90.69 113 LEU A CA 1
ATOM 911 C C . LEU A 1 113 ? 10.186 -2.188 0.323 1.00 90.69 113 LEU A C 1
ATOM 913 O O . LEU A 1 113 ? 11.071 -2.182 -0.528 1.00 90.69 113 LEU A O 1
ATOM 917 N N . SER A 1 114 ? 10.073 -3.143 1.247 1.00 91.44 114 SER A N 1
ATOM 918 C CA . SER A 1 114 ? 10.945 -4.320 1.292 1.00 91.44 114 SER A CA 1
ATOM 919 C C . SER A 1 114 ? 10.851 -5.123 -0.008 1.00 91.44 114 SER A C 1
ATOM 921 O O . SER A 1 114 ? 11.863 -5.407 -0.644 1.00 91.44 114 SER A O 1
ATOM 923 N N . GLU A 1 115 ? 9.626 -5.418 -0.435 1.00 89.12 115 GLU A N 1
ATOM 924 C CA . GLU A 1 115 ? 9.319 -6.166 -1.655 1.00 89.12 115 GLU A CA 1
ATOM 925 C C . GLU A 1 115 ? 9.744 -5.419 -2.926 1.00 89.12 115 GLU A C 1
ATOM 927 O O . GLU A 1 115 ? 10.248 -6.020 -3.876 1.00 89.12 115 GLU A O 1
ATOM 932 N N . PHE A 1 116 ? 9.573 -4.095 -2.941 1.00 87.25 116 PHE A N 1
ATOM 933 C CA . PHE A 1 116 ? 10.012 -3.243 -4.040 1.00 87.25 116 PHE A CA 1
ATOM 934 C C . PHE A 1 116 ? 11.537 -3.257 -4.172 1.00 87.25 116 PHE A C 1
ATOM 936 O O . PHE A 1 116 ? 12.047 -3.509 -5.262 1.00 87.25 116 PHE A O 1
ATOM 943 N N . LYS A 1 117 ? 12.274 -3.038 -3.073 1.00 86.69 117 LYS A N 1
ATOM 944 C CA . LYS A 1 117 ? 13.748 -3.013 -3.081 1.00 86.69 117 LYS A CA 1
ATOM 945 C C . LYS A 1 117 ? 14.341 -4.344 -3.530 1.00 86.69 117 LYS A C 1
ATOM 947 O O . LYS A 1 117 ? 15.234 -4.354 -4.373 1.00 86.69 117 LYS A O 1
ATOM 952 N N . GLN A 1 118 ? 13.789 -5.453 -3.037 1.00 87.12 118 GLN A N 1
ATOM 953 C CA . GLN A 1 118 ? 14.232 -6.793 -3.420 1.00 87.12 118 GLN A CA 1
ATOM 954 C C . GLN A 1 118 ? 14.093 -7.043 -4.929 1.00 87.12 118 GLN A C 1
ATOM 956 O O . GLN A 1 118 ? 14.972 -7.654 -5.535 1.00 87.12 118 GLN A O 1
ATOM 961 N N . ARG A 1 119 ? 13.007 -6.566 -5.550 1.00 77.31 119 ARG A N 1
ATOM 962 C CA . ARG A 1 119 ? 12.744 -6.786 -6.982 1.00 77.31 119 ARG A CA 1
ATOM 963 C C . ARG A 1 119 ? 13.429 -5.784 -7.894 1.00 77.31 119 ARG A C 1
ATOM 965 O O . ARG A 1 119 ? 13.863 -6.154 -8.978 1.00 77.31 119 ARG A O 1
ATOM 972 N N . TYR A 1 120 ? 13.548 -4.537 -7.456 1.00 73.56 120 TYR A N 1
ATOM 973 C CA . TYR A 1 120 ? 14.200 -3.483 -8.226 1.00 73.56 120 TYR A CA 1
ATOM 974 C C . TYR A 1 120 ? 15.740 -3.541 -8.138 1.00 73.56 120 TYR A C 1
ATOM 976 O O . TYR A 1 120 ? 16.408 -2.742 -8.787 1.00 73.56 120 TYR A O 1
ATOM 984 N N . LYS A 1 121 ? 16.301 -4.505 -7.381 1.00 65.31 121 LYS A N 1
ATOM 985 C CA . LYS A 1 121 ? 17.744 -4.689 -7.133 1.00 65.31 121 LYS A CA 1
ATOM 986 C C . LYS A 1 121 ? 18.429 -3.386 -6.701 1.00 65.31 121 LYS A C 1
ATOM 988 O O . LYS A 1 121 ? 19.394 -2.947 -7.326 1.00 65.31 121 LYS A O 1
ATOM 993 N N . LEU A 1 122 ? 17.902 -2.779 -5.638 1.00 50.03 122 LEU A N 1
ATOM 994 C CA . LEU A 1 122 ? 18.633 -1.779 -4.852 1.00 50.03 122 LEU A CA 1
ATOM 995 C C . LEU A 1 122 ? 19.467 -2.457 -3.767 1.00 50.03 122 LEU A C 1
ATOM 997 O O . LEU A 1 122 ? 18.957 -3.437 -3.176 1.00 50.03 122 LEU A O 1
#

Secondary structure (DSSP, 8-state):
--HHHHHHHHHHHHHHHHHHHS-----HHHHHHTTT----------SSSHHHHHHHHHHHHHHHHTS-HHHHHHHIIIIISSSPPPHHHHHHHHT--HHHHHHHHHHHHHHHHHHHHHHHT-

Organism: Enterococcus casseliflavus (NCBI:txid37734)

pLDDT: mean 72.46, std 20.79, range [30.95, 97.5]

Sequence (122 aa):
MTPLIREAKNVLMNYRRLARLTGCSYSLDEIYRVTEESFMSEATVPQFAGEHCLNCQLAIITAWQALSSKEQQVIFYTYLGKEPMRMIEIAEKMDYSLKSIEKFKAQGSMRFLSEFKQRYKL

InterPro domains:
  IPR013324 RNA polymerase sigma factor, region 3/4-like [SSF88659] (57-108)